Protein AF-A0A2V7R1L4-F1 (afdb_monomer_lite)

Structure (mmCIF, N/CA/C/O backbone):
data_AF-A0A2V7R1L4-F1
#
_entry.id   AF-A0A2V7R1L4-F1
#
loop_
_atom_site.group_PDB
_atom_site.id
_atom_site.type_symbol
_atom_site.label_atom_id
_atom_site.label_alt_id
_atom_site.label_comp_id
_atom_site.label_asym_id
_atom_site.label_entity_id
_atom_site.label_seq_id
_atom_site.pdbx_PDB_ins_code
_atom_site.Cartn_x
_atom_site.Cartn_y
_atom_site.Cartn_z
_atom_site.occupancy
_atom_site.B_iso_or_equiv
_atom_site.auth_seq_id
_atom_site.auth_comp_id
_atom_site.auth_asym_id
_atom_site.auth_atom_id
_atom_site.pdbx_PDB_model_num
ATOM 1 N N . MET A 1 1 ? -4.925 -3.375 18.319 1.00 80.00 1 MET A N 1
ATOM 2 C CA . MET A 1 1 ? -4.985 -3.605 16.850 1.00 80.00 1 MET A CA 1
ATOM 3 C C . MET A 1 1 ? -5.581 -4.983 16.582 1.00 80.00 1 MET A C 1
ATOM 5 O O . MET A 1 1 ? -5.214 -5.919 17.281 1.00 80.00 1 MET A O 1
ATOM 9 N N . ASN A 1 2 ? -6.487 -5.124 15.609 1.00 81.62 2 ASN A N 1
ATOM 10 C CA . ASN A 1 2 ? -7.101 -6.414 15.271 1.00 81.62 2 ASN A CA 1
ATOM 11 C C . ASN A 1 2 ? -6.450 -7.011 14.015 1.00 81.62 2 ASN A C 1
ATOM 13 O O . ASN A 1 2 ? -6.654 -6.497 12.920 1.00 81.62 2 ASN A O 1
ATOM 17 N N . ALA A 1 3 ? -5.728 -8.125 14.149 1.00 80.81 3 ALA A N 1
ATOM 18 C CA . ALA A 1 3 ? -5.079 -8.784 13.013 1.00 80.81 3 ALA A CA 1
ATOM 19 C C . ALA A 1 3 ? -6.069 -9.243 11.919 1.00 80.81 3 ALA A C 1
ATOM 21 O O . ALA A 1 3 ? -5.713 -9.312 10.749 1.00 80.81 3 ALA A O 1
ATOM 22 N N . ARG A 1 4 ? -7.335 -9.507 12.270 1.00 84.81 4 ARG A N 1
ATOM 23 C CA . ARG A 1 4 ? -8.380 -9.892 11.304 1.00 84.81 4 ARG A CA 1
ATOM 24 C C . ARG A 1 4 ? -8.869 -8.729 10.438 1.00 84.81 4 ARG A C 1
ATOM 26 O O . ARG A 1 4 ? -9.626 -8.958 9.505 1.00 84.81 4 ARG A O 1
ATOM 33 N N . ALA A 1 5 ? -8.479 -7.497 10.765 1.00 87.69 5 ALA A N 1
ATOM 34 C CA . ALA A 1 5 ? -8.807 -6.317 9.972 1.00 87.69 5 ALA A CA 1
ATOM 35 C C . ALA A 1 5 ? -7.826 -6.089 8.810 1.00 87.69 5 ALA A C 1
ATOM 37 O O . ALA A 1 5 ? -8.069 -5.202 7.989 1.00 87.69 5 ALA A O 1
ATOM 38 N N . PHE A 1 6 ? -6.742 -6.873 8.737 1.00 91.31 6 PHE A N 1
ATOM 39 C CA . PHE A 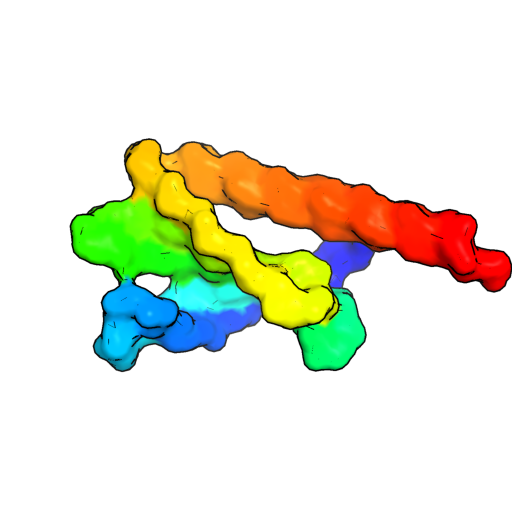1 6 ? -5.874 -6.893 7.568 1.00 91.31 6 PHE A CA 1
ATOM 40 C C . PHE A 1 6 ? -6.507 -7.693 6.439 1.00 91.31 6 PHE A C 1
ATOM 42 O O . PHE A 1 6 ? -7.032 -8.788 6.651 1.00 91.31 6 PHE A O 1
ATOM 49 N N . ARG A 1 7 ? -6.403 -7.166 5.224 1.00 91.25 7 ARG A N 1
ATOM 50 C CA . ARG A 1 7 ? -6.828 -7.857 4.008 1.00 91.25 7 ARG A CA 1
ATOM 51 C C . ARG A 1 7 ? -5.872 -7.567 2.867 1.00 91.25 7 ARG A C 1
ATOM 53 O O . ARG A 1 7 ? -5.367 -6.456 2.737 1.00 91.25 7 ARG A O 1
ATOM 60 N N . TRP A 1 8 ? -5.646 -8.578 2.042 1.00 90.75 8 TRP A N 1
ATOM 61 C CA . TRP A 1 8 ? -4.956 -8.407 0.774 1.00 90.75 8 TRP A CA 1
ATOM 62 C C . TRP A 1 8 ? -5.961 -7.985 -0.294 1.00 90.75 8 TRP A C 1
ATOM 64 O O . TRP A 1 8 ? -7.063 -8.529 -0.363 1.00 90.75 8 TRP A O 1
ATOM 74 N N . GLY A 1 9 ? -5.564 -7.023 -1.114 1.00 89.56 9 GLY A N 1
ATOM 75 C CA . GLY A 1 9 ? -6.302 -6.528 -2.262 1.00 89.56 9 GLY A CA 1
ATOM 76 C C . GLY A 1 9 ? -5.376 -6.288 -3.449 1.00 89.56 9 GLY A C 1
ATOM 77 O O . GLY A 1 9 ? -4.165 -6.517 -3.385 1.00 89.56 9 GLY A O 1
ATOM 78 N N . VAL A 1 10 ? -5.976 -5.818 -4.536 1.00 89.56 10 VAL A N 1
ATOM 79 C CA . VAL A 1 10 ? -5.284 -5.413 -5.759 1.00 89.56 10 VAL A CA 1
ATOM 80 C C . VAL A 1 10 ? -5.611 -3.946 -6.008 1.00 89.56 10 VAL A C 1
ATOM 82 O O . VAL A 1 10 ? -6.756 -3.537 -5.820 1.00 89.56 10 VAL A O 1
ATOM 85 N N . ALA A 1 11 ? -4.611 -3.169 -6.405 1.00 90.19 11 ALA A N 1
ATOM 86 C CA . ALA A 1 11 ? -4.756 -1.770 -6.782 1.00 90.19 11 ALA A CA 1
ATOM 87 C C . ALA A 1 11 ? -4.036 -1.510 -8.104 1.00 90.19 11 ALA A C 1
ATOM 89 O O . ALA A 1 11 ? -3.143 -2.271 -8.484 1.00 90.19 11 ALA A O 1
ATOM 90 N N . ASP A 1 12 ? -4.424 -0.445 -8.794 1.00 91.19 12 ASP A N 1
ATOM 91 C CA . ASP A 1 12 ? -3.676 0.014 -9.956 1.00 91.19 12 ASP A CA 1
ATOM 92 C C . ASP A 1 12 ? -2.319 0.577 -9.506 1.00 91.19 12 ASP A C 1
ATOM 94 O O . ASP A 1 12 ? -2.182 1.155 -8.425 1.00 91.19 12 ASP A O 1
ATOM 98 N N . SER A 1 13 ? -1.295 0.347 -10.322 1.00 86.88 13 SER A N 1
ATOM 99 C CA . SER A 1 13 ? 0.022 0.944 -10.122 1.00 86.88 13 SER A CA 1
ATOM 100 C C . SER A 1 13 ? -0.060 2.447 -10.374 1.00 86.88 13 SER A C 1
ATOM 102 O O . SER A 1 13 ? -0.553 2.870 -11.422 1.00 86.88 13 SER A O 1
ATOM 104 N N . GLU A 1 14 ? 0.476 3.251 -9.455 1.00 83.44 14 GLU A N 1
ATOM 105 C CA . GLU A 1 14 ? 0.508 4.716 -9.617 1.00 83.44 14 GLU A CA 1
ATOM 106 C C . GLU A 1 14 ? 1.491 5.141 -10.718 1.00 83.44 14 GLU A C 1
ATOM 108 O O . GLU A 1 14 ? 1.399 6.223 -11.296 1.00 83.44 14 GLU A O 1
ATOM 113 N N . THR A 1 15 ? 2.457 4.275 -11.027 1.00 82.44 15 THR A N 1
ATOM 114 C CA . THR A 1 15 ? 3.599 4.598 -11.884 1.00 82.44 15 THR A CA 1
ATOM 115 C C . THR A 1 15 ? 3.616 3.840 -13.201 1.00 82.44 15 THR A C 1
ATOM 117 O O . THR A 1 15 ? 4.360 4.210 -14.112 1.00 82.44 15 THR A O 1
ATOM 120 N N . THR A 1 16 ? 2.819 2.778 -13.325 1.00 83.06 16 THR A N 1
ATOM 121 C CA . THR A 1 16 ? 2.737 1.956 -14.533 1.00 83.06 16 THR A CA 1
ATOM 122 C C . THR A 1 16 ? 1.284 1.825 -14.971 1.00 83.06 16 THR A C 1
ATOM 124 O O . THR A 1 16 ? 0.541 0.982 -14.472 1.00 83.06 16 THR A O 1
ATOM 127 N N . THR A 1 17 ? 0.877 2.637 -15.949 1.00 85.75 17 THR A N 1
ATOM 128 C CA . THR A 1 17 ? -0.489 2.622 -16.490 1.00 85.75 17 THR A CA 1
ATOM 129 C C . THR A 1 17 ? -0.921 1.213 -16.901 1.00 85.75 17 THR A C 1
ATOM 131 O O . THR A 1 17 ? -0.262 0.560 -17.710 1.00 85.75 17 THR A O 1
ATOM 134 N N . GLY A 1 18 ? -2.054 0.764 -16.359 1.00 85.81 18 GLY A N 1
ATOM 135 C CA . GLY A 1 18 ? -2.642 -0.543 -16.662 1.00 85.81 18 GLY A CA 1
ATOM 136 C C . GLY A 1 18 ? -1.984 -1.727 -15.947 1.00 85.81 18 GLY A C 1
ATOM 137 O O . GLY A 1 18 ? -2.401 -2.862 -16.171 1.00 85.81 18 GLY A O 1
ATOM 138 N N . ALA A 1 19 ? -0.980 -1.497 -15.094 1.00 88.75 19 ALA A N 1
ATOM 139 C CA . ALA A 1 19 ? -0.451 -2.531 -14.216 1.00 88.75 19 ALA A CA 1
ATOM 140 C C . ALA A 1 19 ? -1.229 -2.578 -12.900 1.00 88.75 19 ALA A C 1
ATOM 142 O O . ALA A 1 19 ? -1.671 -1.556 -12.383 1.00 88.75 19 ALA A O 1
ATOM 143 N N . GLN A 1 20 ? -1.336 -3.781 -12.345 1.00 91.50 20 GLN A N 1
ATOM 144 C CA . GLN A 1 20 ? -1.944 -4.030 -11.048 1.00 91.50 20 GLN A CA 1
ATOM 145 C C . GLN A 1 20 ? -0.901 -4.534 -10.059 1.00 91.50 20 GLN A C 1
ATOM 147 O O . GLN A 1 20 ? -0.009 -5.311 -10.413 1.00 91.50 20 GLN A O 1
ATOM 152 N N . VAL A 1 21 ? -1.040 -4.109 -8.811 1.00 89.69 21 VAL A N 1
ATOM 153 C CA . VAL A 1 21 ? -0.123 -4.428 -7.724 1.00 89.69 21 VAL A CA 1
ATOM 154 C C . VAL A 1 21 ? -0.860 -4.901 -6.483 1.00 89.69 21 VAL A C 1
ATOM 156 O O . VAL A 1 21 ? -2.021 -4.568 -6.237 1.00 89.69 21 VAL A O 1
ATOM 159 N N . THR A 1 22 ? -0.165 -5.703 -5.682 1.00 89.25 22 THR A N 1
ATOM 160 C CA . THR A 1 22 ? -0.693 -6.214 -4.420 1.00 89.25 22 THR A CA 1
ATOM 161 C C . THR A 1 22 ? -0.678 -5.115 -3.361 1.00 89.25 22 THR A C 1
ATOM 163 O O . THR A 1 22 ? 0.359 -4.497 -3.102 1.00 89.25 22 THR A O 1
ATOM 166 N N . ARG A 1 23 ? -1.817 -4.929 -2.693 1.00 92.25 23 ARG A N 1
ATOM 167 C CA . ARG A 1 23 ? -2.004 -3.961 -1.610 1.00 92.25 23 ARG A CA 1
ATOM 168 C C . ARG A 1 23 ? -2.436 -4.679 -0.332 1.00 92.25 23 ARG A C 1
ATOM 170 O O . ARG A 1 23 ? -3.367 -5.479 -0.343 1.00 92.25 23 ARG A O 1
ATOM 177 N N . LEU A 1 24 ? -1.756 -4.401 0.774 1.00 92.81 24 LEU A N 1
ATOM 178 C CA . LEU A 1 24 ? -2.165 -4.795 2.118 1.00 92.81 24 LEU A CA 1
ATOM 179 C C . LEU A 1 24 ? -2.969 -3.656 2.732 1.00 92.81 24 LEU A C 1
ATOM 181 O O . LEU A 1 24 ? -2.440 -2.571 2.938 1.00 92.81 24 LEU A O 1
ATOM 185 N N . GLU A 1 25 ? -4.230 -3.890 3.054 1.00 92.88 25 GLU A N 1
ATOM 186 C CA . GLU A 1 25 ? -5.098 -2.890 3.668 1.00 92.88 25 GLU A CA 1
ATOM 187 C C . GLU A 1 25 ? -5.362 -3.219 5.132 1.00 92.88 25 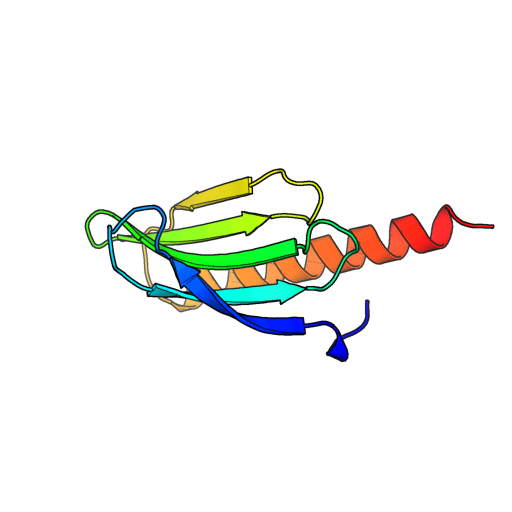GLU A C 1
ATOM 189 O O . GLU A 1 25 ? -5.453 -4.387 5.513 1.00 92.88 25 GLU A O 1
ATOM 194 N N . TYR A 1 26 ? -5.554 -2.181 5.941 1.00 91.81 26 TYR A N 1
ATOM 195 C CA . TYR A 1 26 ? -6.018 -2.272 7.316 1.00 91.81 26 TYR A CA 1
ATOM 196 C C . TYR A 1 26 ? -7.252 -1.385 7.499 1.00 91.81 26 TYR A C 1
ATOM 198 O O . TYR A 1 26 ? -7.210 -0.166 7.312 1.00 91.81 26 TYR A O 1
ATOM 206 N N . ALA A 1 27 ? -8.376 -2.007 7.855 1.00 77.81 27 ALA A N 1
ATOM 207 C CA . ALA A 1 27 ? -9.647 -1.307 7.985 1.00 77.81 27 ALA A CA 1
ATOM 208 C C . ALA A 1 27 ? -9.621 -0.290 9.143 1.00 77.81 27 ALA A C 1
ATOM 210 O O . ALA A 1 27 ? -9.642 -0.661 10.318 1.00 77.81 27 ALA A O 1
ATOM 211 N N . SER A 1 28 ? -9.642 1.003 8.806 1.00 62.44 28 SER A N 1
ATOM 212 C CA . SER A 1 28 ? -9.786 2.104 9.764 1.00 62.44 28 SER A CA 1
ATOM 213 C C . SER A 1 28 ? -10.784 3.161 9.271 1.00 62.44 28 SER A C 1
ATOM 215 O O . SER A 1 28 ? -10.410 4.246 8.844 1.00 62.44 28 SER A O 1
ATOM 217 N N . GLY A 1 29 ? -12.084 2.871 9.348 1.00 61.38 29 GLY A N 1
ATOM 218 C CA . GLY A 1 29 ? -13.127 3.864 9.056 1.00 61.38 29 GLY A CA 1
ATOM 219 C C . GLY A 1 29 ? -13.311 4.167 7.562 1.00 61.38 29 GLY A C 1
ATOM 220 O O . GLY A 1 29 ? -13.233 3.263 6.736 1.00 61.38 29 GLY A O 1
ATOM 221 N N . ARG A 1 30 ? -13.625 5.429 7.223 1.00 67.75 30 ARG A N 1
ATOM 222 C CA . ARG A 1 30 ? -13.979 5.859 5.850 1.00 67.75 30 ARG A CA 1
ATOM 223 C C . ARG A 1 30 ? -12.815 5.787 4.857 1.00 67.75 30 ARG A C 1
ATOM 225 O O . ARG A 1 30 ? -13.072 5.616 3.671 1.00 67.75 30 ARG A O 1
ATOM 232 N N . THR A 1 31 ? -11.579 5.870 5.344 1.00 77.88 31 THR A N 1
ATOM 233 C CA . THR A 1 31 ? -10.365 5.782 4.529 1.00 77.88 31 THR A CA 1
ATOM 234 C C . THR A 1 31 ? -9.463 4.711 5.142 1.00 77.88 31 THR A C 1
ATOM 236 O O . THR A 1 31 ? -8.914 4.927 6.222 1.00 77.88 31 THR A O 1
ATOM 239 N N . PRO A 1 32 ? -9.353 3.515 4.545 1.00 85.50 32 PRO A N 1
ATOM 240 C CA . PRO A 1 32 ? -8.510 2.466 5.101 1.00 85.50 32 PRO A CA 1
ATOM 241 C C . PRO A 1 32 ? -7.032 2.853 4.992 1.00 85.50 32 PRO A C 1
ATOM 243 O O . PRO A 1 32 ? -6.598 3.409 3.984 1.00 85.50 32 PRO A O 1
ATOM 246 N N . ALA A 1 33 ? -6.253 2.528 6.023 1.00 92.25 33 ALA A N 1
ATOM 247 C CA . ALA A 1 33 ? -4.804 2.513 5.894 1.00 92.25 33 ALA A CA 1
ATOM 248 C C . ALA A 1 33 ? -4.410 1.407 4.911 1.00 92.25 33 ALA A C 1
ATOM 250 O O . ALA A 1 33 ? -5.055 0.356 4.859 1.00 92.25 33 ALA A O 1
ATOM 251 N N . TYR A 1 34 ? -3.340 1.609 4.154 1.00 93.25 34 TYR A N 1
ATOM 252 C CA . TYR A 1 34 ? -2.848 0.586 3.240 1.00 93.25 34 TYR A CA 1
ATOM 253 C C . TYR A 1 34 ? -1.336 0.663 3.063 1.00 93.25 34 TYR A C 1
ATOM 255 O O . TYR A 1 34 ? -0.729 1.687 3.358 1.00 93.25 34 TYR A O 1
ATOM 263 N N . PHE A 1 35 ? -0.751 -0.413 2.550 1.00 93.12 35 PHE A N 1
ATOM 264 C CA . PHE A 1 35 ? 0.625 -0.508 2.089 1.00 93.12 35 PHE A CA 1
ATOM 265 C C . PHE A 1 35 ? 0.645 -1.244 0.746 1.00 93.12 35 PHE A C 1
ATOM 267 O O . PHE A 1 35 ? 0.057 -2.314 0.609 1.00 93.12 35 PHE A O 1
ATOM 274 N N . GLN A 1 36 ? 1.320 -0.687 -0.246 1.00 91.06 36 GLN A N 1
ATOM 275 C CA . GLN A 1 36 ? 1.386 -1.172 -1.620 1.00 91.06 36 GLN A CA 1
ATOM 276 C C . GLN A 1 36 ? 2.843 -1.317 -2.037 1.00 91.06 36 GLN A C 1
ATOM 278 O O . GLN A 1 36 ? 3.645 -0.418 -1.805 1.00 91.06 36 GLN A O 1
ATOM 283 N N . PHE A 1 37 ? 3.168 -2.439 -2.676 1.00 86.94 37 PHE A N 1
ATOM 284 C CA . PHE A 1 37 ? 4.458 -2.640 -3.333 1.00 86.94 37 PHE A CA 1
ATOM 285 C C . PHE A 1 37 ? 4.317 -2.343 -4.815 1.00 86.94 37 PHE A C 1
ATOM 287 O O . PHE A 1 37 ? 3.447 -2.915 -5.464 1.00 86.94 37 PHE A O 1
ATOM 294 N N . ASP A 1 38 ? 5.184 -1.504 -5.361 1.00 86.62 38 ASP A N 1
ATOM 295 C CA . ASP A 1 38 ? 5.075 -1.075 -6.750 1.00 86.62 38 ASP A CA 1
ATOM 296 C C . ASP A 1 38 ? 6.469 -0.885 -7.378 1.00 86.62 38 ASP A C 1
ATOM 298 O O . ASP A 1 38 ? 7.514 -1.091 -6.739 1.00 86.62 38 ASP A O 1
ATOM 302 N N . ARG A 1 39 ? 6.512 -0.596 -8.679 1.00 81.31 39 ARG A N 1
ATOM 303 C CA . ARG A 1 39 ? 7.737 -0.446 -9.458 1.00 81.31 39 ARG A CA 1
ATOM 304 C C . ARG A 1 39 ? 7.699 0.814 -10.305 1.00 81.31 39 ARG A C 1
ATOM 306 O O . ARG A 1 39 ? 6.787 1.034 -11.095 1.00 81.31 39 ARG A O 1
ATOM 313 N N . TYR A 1 40 ? 8.780 1.579 -10.227 1.00 78.00 40 TYR A N 1
ATOM 314 C CA . TYR A 1 40 ? 9.008 2.736 -11.082 1.00 78.00 40 TYR A CA 1
ATOM 315 C C . TYR A 1 40 ? 10.419 2.689 -11.657 1.00 78.00 40 TYR A C 1
ATOM 317 O O . TYR A 1 40 ? 11.388 2.485 -10.924 1.00 78.00 40 TYR A O 1
ATOM 325 N N . LEU A 1 41 ? 10.543 2.832 -12.982 1.00 77.31 41 LEU A N 1
ATOM 326 C CA . LEU A 1 41 ? 11.829 2.780 -13.698 1.00 77.31 41 LEU A CA 1
ATOM 327 C C . LEU A 1 41 ? 12.691 1.567 -13.292 1.00 77.31 41 LEU A C 1
ATOM 329 O O . LEU A 1 41 ? 13.883 1.685 -13.009 1.00 77.31 41 LEU A O 1
ATOM 333 N N . HIS A 1 42 ? 12.060 0.392 -13.216 1.00 77.12 42 HIS A N 1
ATOM 334 C CA . HIS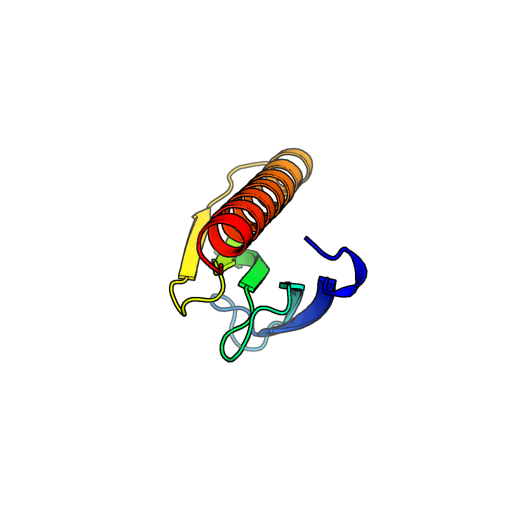 A 1 42 ? 12.645 -0.884 -12.776 1.00 77.12 42 HIS A CA 1
ATOM 335 C C . HIS A 1 42 ? 13.105 -0.964 -11.312 1.00 77.12 42 HIS A C 1
ATOM 337 O O . HIS A 1 42 ? 13.532 -2.043 -10.891 1.00 77.12 42 HIS A O 1
ATOM 343 N N . LYS A 1 43 ? 12.963 0.102 -10.521 1.00 79.19 43 LYS A N 1
ATOM 344 C CA . LYS A 1 43 ? 13.232 0.109 -9.079 1.00 79.19 43 LYS A CA 1
ATOM 345 C C . LYS A 1 43 ? 11.974 -0.252 -8.302 1.00 79.19 43 LYS A C 1
ATOM 347 O O . LYS A 1 43 ? 10.866 0.037 -8.746 1.00 79.19 43 LYS A O 1
ATOM 352 N N . HIS A 1 44 ? 12.154 -0.894 -7.156 1.00 82.44 44 HIS A N 1
ATOM 353 C CA . HIS A 1 44 ? 11.053 -1.173 -6.245 1.00 82.44 44 HIS A CA 1
ATOM 354 C C . HIS A 1 44 ? 10.787 0.046 -5.361 1.00 82.44 44 HIS A C 1
ATOM 356 O O . HIS A 1 44 ? 11.718 0.718 -4.922 1.00 82.44 44 HIS A O 1
ATOM 362 N N . TYR A 1 45 ? 9.528 0.317 -5.069 1.00 85.25 45 TYR A N 1
ATOM 363 C CA . TYR A 1 45 ? 9.142 1.306 -4.071 1.00 85.25 45 TYR A CA 1
ATOM 364 C C . TYR A 1 45 ? 7.890 0.822 -3.343 1.00 85.25 45 TYR A C 1
ATOM 366 O O . TYR A 1 45 ? 7.280 -0.175 -3.746 1.00 85.25 45 TYR A O 1
ATOM 374 N N . ALA A 1 46 ? 7.530 1.492 -2.254 1.00 87.88 46 ALA A N 1
ATOM 375 C CA . ALA A 1 46 ? 6.216 1.322 -1.662 1.00 87.88 46 ALA A CA 1
ATOM 376 C C . ALA A 1 46 ? 5.485 2.643 -1.528 1.00 87.88 46 ALA A C 1
ATOM 378 O O . ALA A 1 46 ? 6.076 3.696 -1.297 1.00 87.88 46 ALA A O 1
ATOM 379 N N . LEU A 1 47 ? 4.172 2.522 -1.608 1.00 89.88 47 LEU A N 1
ATOM 380 C CA . LEU A 1 47 ? 3.223 3.566 -1.289 1.00 89.88 47 LEU A CA 1
ATOM 381 C C . LEU A 1 47 ? 2.416 3.103 -0.084 1.00 89.88 47 LEU A C 1
ATOM 383 O O . LEU A 1 47 ? 1.962 1.959 -0.047 1.00 89.88 47 LEU A O 1
ATOM 387 N N . TYR A 1 48 ? 2.210 3.960 0.903 1.00 91.62 48 TYR A N 1
ATOM 388 C CA . TYR A 1 48 ? 1.337 3.622 2.017 1.00 91.62 48 TYR A CA 1
ATOM 389 C C . TYR A 1 48 ? 0.531 4.817 2.504 1.00 91.62 48 TYR A C 1
ATOM 391 O O . TYR A 1 48 ? 0.938 5.967 2.373 1.00 91.62 48 TYR A O 1
ATOM 399 N N . SER A 1 49 ? -0.601 4.530 3.138 1.00 91.88 49 SER A N 1
ATOM 400 C CA . SER A 1 49 ? -1.419 5.509 3.847 1.00 91.88 49 SER A CA 1
ATOM 401 C C . SER A 1 49 ? -1.638 5.086 5.294 1.00 91.88 49 SER A C 1
ATOM 403 O O . SER A 1 49 ? -1.707 3.894 5.616 1.00 91.88 49 SER A O 1
ATOM 405 N N . TRP A 1 50 ? -1.800 6.078 6.168 1.00 89.62 50 TRP A N 1
ATOM 406 C CA . TRP A 1 50 ? -2.172 5.894 7.572 1.00 89.62 50 TRP A CA 1
ATOM 407 C C . TRP A 1 50 ? -3.691 5.825 7.798 1.00 89.62 50 TRP A C 1
ATOM 409 O O . TRP A 1 50 ? -4.129 5.693 8.942 1.00 89.62 50 TRP A O 1
ATOM 419 N N . GLY A 1 51 ? -4.499 5.902 6.733 1.00 86.25 51 GLY A N 1
ATOM 420 C CA . GLY A 1 51 ? -5.963 5.857 6.822 1.00 86.25 51 GLY A CA 1
ATOM 421 C C . GLY A 1 51 ? -6.609 7.201 7.175 1.00 86.25 51 GLY A C 1
ATOM 422 O O . GLY A 1 51 ? -7.728 7.256 7.680 1.00 86.25 51 GLY A O 1
ATOM 423 N N . ASP A 1 52 ? -5.898 8.299 6.933 1.00 82.75 52 ASP A N 1
ATOM 424 C CA . ASP A 1 52 ? -6.371 9.683 7.047 1.00 82.75 52 ASP A CA 1
ATOM 425 C C . ASP A 1 52 ? -6.417 10.399 5.683 1.00 82.75 52 ASP A C 1
ATOM 427 O O . ASP A 1 52 ? -6.712 11.589 5.619 1.00 82.75 52 ASP A O 1
ATOM 431 N N . GLY A 1 53 ? -6.156 9.666 4.595 1.00 77.56 53 GLY A N 1
ATOM 432 C CA . GLY A 1 53 ? -6.071 10.205 3.238 1.00 77.56 53 GLY A CA 1
ATOM 433 C C . GLY A 1 53 ? -4.703 10.784 2.881 1.00 77.56 53 GLY A C 1
ATOM 434 O O . GLY A 1 53 ? -4.520 11.184 1.738 1.00 77.56 53 GLY A O 1
ATOM 435 N N . ASN A 1 54 ? -3.738 10.798 3.808 1.00 83.00 54 ASN A N 1
ATOM 436 C CA . ASN A 1 54 ? -2.363 11.149 3.480 1.00 83.00 54 ASN A CA 1
ATOM 437 C C . ASN A 1 54 ? -1.628 9.910 2.974 1.00 83.00 54 ASN A C 1
ATOM 439 O O . ASN A 1 54 ? -1.569 8.877 3.653 1.00 83.00 54 ASN A O 1
ATOM 443 N N . GLU A 1 55 ? -1.073 10.030 1.776 1.00 87.75 55 GLU A N 1
ATOM 444 C CA . GLU A 1 55 ? -0.250 9.011 1.140 1.00 87.75 55 GLU A CA 1
ATOM 445 C C . GLU A 1 55 ? 1.220 9.401 1.284 1.00 87.75 55 GLU A C 1
ATOM 447 O O . GLU A 1 55 ? 1.580 10.578 1.198 1.00 87.75 55 GLU A O 1
ATOM 452 N N . LEU A 1 56 ? 2.070 8.413 1.548 1.00 87.50 56 LEU A N 1
ATOM 453 C CA . LEU A 1 56 ? 3.512 8.580 1.569 1.00 87.50 56 LEU A CA 1
ATOM 454 C C . LEU A 1 56 ? 4.155 7.578 0.619 1.00 87.50 56 LEU A C 1
ATOM 456 O O . LEU A 1 56 ? 3.892 6.376 0.689 1.00 87.50 56 LEU A O 1
ATOM 460 N N . GLU A 1 57 ? 5.034 8.096 -0.229 1.00 87.31 57 GLU A N 1
ATOM 461 C CA . GLU A 1 57 ? 5.845 7.311 -1.145 1.00 87.31 57 GLU A CA 1
ATOM 462 C C . GLU A 1 57 ? 7.255 7.140 -0.571 1.00 87.31 57 GLU A C 1
ATOM 464 O O . GLU A 1 57 ? 7.954 8.116 -0.286 1.00 87.31 57 GLU A O 1
ATOM 469 N N . GLU A 1 58 ? 7.686 5.892 -0.395 1.00 83.00 58 GLU A N 1
ATOM 470 C CA . GLU A 1 58 ? 9.061 5.558 -0.036 1.00 83.00 58 GLU A CA 1
ATOM 471 C C . GLU A 1 58 ? 9.726 4.771 -1.168 1.00 83.00 58 GLU A C 1
ATOM 473 O O . GLU A 1 58 ? 9.322 3.660 -1.520 1.00 83.00 58 GLU A O 1
ATOM 478 N N . HIS A 1 59 ? 10.804 5.329 -1.717 1.00 81.00 59 HIS A N 1
ATOM 479 C CA . HIS A 1 59 ? 11.611 4.662 -2.733 1.00 81.00 59 HIS A CA 1
ATOM 480 C C . HIS A 1 59 ? 12.658 3.748 -2.104 1.00 81.00 59 HIS A C 1
ATOM 482 O O . HIS A 1 59 ? 13.458 4.182 -1.271 1.00 81.00 59 HIS A O 1
ATOM 488 N N . PHE A 1 60 ? 12.735 2.505 -2.580 1.00 74.38 60 PHE A N 1
ATOM 489 C CA . PHE A 1 60 ? 13.717 1.545 -2.090 1.00 74.38 60 PHE A CA 1
ATOM 490 C C . PHE A 1 60 ? 14.747 1.208 -3.160 1.00 74.38 60 PHE A C 1
ATOM 492 O O . PHE A 1 60 ? 14.458 0.638 -4.211 1.00 74.38 60 PHE A O 1
ATOM 499 N N . ALA A 1 61 ? 16.008 1.485 -2.857 1.00 68.31 61 ALA A N 1
ATOM 500 C CA . ALA A 1 61 ? 17.110 0.879 -3.583 1.00 68.31 61 ALA A CA 1
ATOM 501 C C . ALA A 1 61 ? 17.469 -0.452 -2.902 1.00 68.31 61 ALA A C 1
ATOM 503 O O . ALA A 1 61 ? 17.909 -0.458 -1.755 1.00 68.31 61 ALA A O 1
ATOM 504 N N . GLY A 1 62 ? 17.295 -1.583 -3.593 1.00 68.00 62 GLY A N 1
ATOM 505 C CA . GLY A 1 62 ? 17.810 -2.877 -3.128 1.00 68.00 62 GLY A CA 1
ATOM 506 C C . GLY A 1 62 ? 16.820 -4.046 -3.150 1.00 68.00 62 GLY A C 1
ATOM 507 O O . GLY A 1 62 ? 15.829 -4.053 -3.883 1.00 68.00 62 GLY A O 1
ATOM 508 N N . THR A 1 63 ? 17.159 -5.082 -2.378 1.00 72.88 63 THR A N 1
ATOM 509 C CA . THR A 1 63 ? 16.516 -6.407 -2.354 1.00 72.88 63 THR A CA 1
ATOM 510 C C . THR A 1 63 ? 15.234 -6.453 -1.508 1.00 72.88 63 THR A C 1
ATOM 512 O O . THR A 1 63 ? 14.991 -5.598 -0.658 1.00 72.88 63 THR A O 1
ATOM 515 N N . TRP A 1 64 ? 14.419 -7.494 -1.710 1.00 70.50 64 TRP A N 1
ATOM 516 C CA . TRP A 1 64 ? 13.159 -7.738 -0.990 1.00 70.50 64 TRP A CA 1
ATOM 517 C C . TRP A 1 64 ? 13.224 -7.681 0.551 1.00 70.50 64 TRP A C 1
ATOM 519 O O . TRP A 1 64 ? 12.294 -7.129 1.137 1.00 70.50 64 TRP A O 1
ATOM 529 N N . PRO A 1 65 ? 14.280 -8.167 1.241 1.00 77.12 65 PRO A N 1
ATOM 530 C CA . PRO A 1 65 ? 14.374 -8.067 2.701 1.00 77.12 65 PRO A CA 1
ATOM 531 C C . PRO A 1 65 ? 14.292 -6.634 3.235 1.00 77.12 65 PRO A C 1
ATOM 533 O O . PRO A 1 65 ? 13.689 -6.410 4.282 1.00 77.12 65 PRO A O 1
ATOM 536 N N . HIS A 1 66 ? 14.835 -5.655 2.502 1.00 76.56 66 HIS A N 1
ATOM 537 C CA . HIS A 1 66 ? 14.700 -4.253 2.892 1.00 76.56 66 HIS A CA 1
ATOM 538 C C . HIS A 1 66 ? 13.243 -3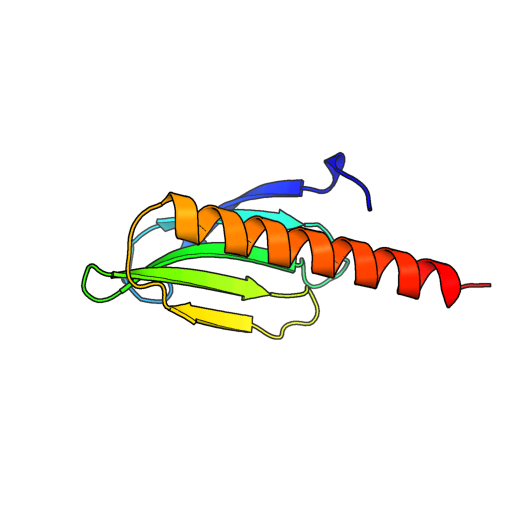.800 2.828 1.00 76.56 66 HIS A C 1
ATOM 540 O O . HIS A 1 66 ? 12.793 -3.105 3.728 1.00 76.56 66 HIS A O 1
ATOM 546 N N . GLN A 1 67 ? 12.472 -4.266 1.845 1.00 76.38 67 GLN A N 1
ATOM 547 C CA . GLN A 1 67 ? 11.068 -3.884 1.687 1.00 76.38 67 GLN A CA 1
ATOM 548 C C . GLN A 1 67 ? 10.161 -4.429 2.799 1.00 76.38 67 GLN A C 1
ATOM 550 O O . GLN A 1 67 ? 9.236 -3.744 3.230 1.00 76.38 67 GLN A O 1
ATOM 555 N N . VAL A 1 68 ? 10.452 -5.623 3.327 1.00 82.62 68 VAL A N 1
ATOM 556 C CA . VAL A 1 68 ? 9.690 -6.208 4.449 1.00 82.62 68 VAL A CA 1
ATOM 557 C C . VAL A 1 68 ? 9.802 -5.353 5.718 1.00 82.62 68 VAL A C 1
ATOM 559 O O . VAL A 1 68 ? 8.831 -5.230 6.466 1.00 82.62 68 VAL A O 1
ATOM 562 N N . LEU A 1 69 ? 10.949 -4.703 5.946 1.00 86.06 69 LEU A N 1
ATOM 563 C CA . LEU A 1 69 ? 11.131 -3.802 7.088 1.00 86.06 69 LEU A CA 1
ATOM 564 C C . LEU A 1 69 ? 10.157 -2.614 7.045 1.00 86.06 69 LEU A C 1
ATOM 566 O O . LEU A 1 69 ? 9.685 -2.174 8.093 1.00 86.06 69 LEU A O 1
ATOM 570 N N . HIS A 1 70 ? 9.826 -2.115 5.854 1.00 87.56 70 HIS A N 1
ATOM 571 C CA . HIS A 1 70 ? 8.902 -0.991 5.692 1.00 87.56 70 HIS A CA 1
ATOM 572 C C . HIS A 1 70 ? 7.461 -1.384 6.016 1.00 87.56 70 HIS A C 1
ATOM 574 O O . HIS A 1 70 ? 6.781 -0.645 6.727 1.00 87.56 70 HIS A O 1
ATOM 580 N N . VAL A 1 71 ? 7.039 -2.596 5.643 1.00 90.44 71 VAL A N 1
ATOM 581 C CA . VAL A 1 71 ? 5.757 -3.149 6.111 1.00 90.44 71 VAL A CA 1
ATOM 582 C C . VAL A 1 71 ? 5.735 -3.260 7.632 1.00 90.44 71 VAL A C 1
ATOM 584 O O . VAL A 1 71 ? 4.772 -2.835 8.265 1.00 90.44 71 VAL A O 1
ATOM 587 N N . ALA A 1 72 ? 6.801 -3.786 8.242 1.00 91.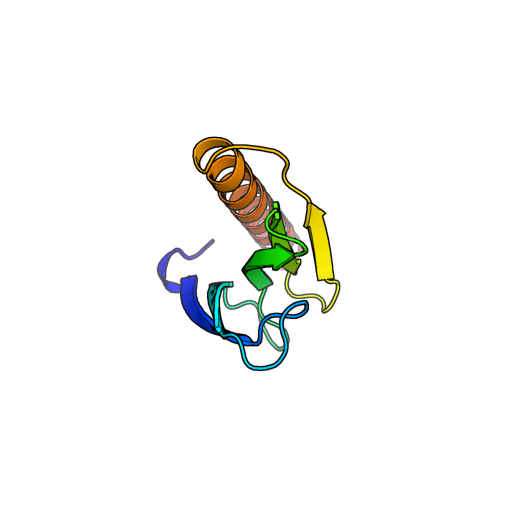00 72 ALA A N 1
ATOM 588 C CA . ALA A 1 72 ? 6.863 -3.938 9.695 1.00 91.00 72 ALA A CA 1
ATOM 589 C C . ALA A 1 72 ? 6.771 -2.582 10.419 1.00 91.00 72 ALA A C 1
ATOM 591 O O . ALA A 1 72 ? 6.049 -2.453 11.409 1.00 91.00 72 ALA A O 1
ATOM 592 N N . ARG A 1 73 ? 7.452 -1.550 9.899 1.00 90.69 73 ARG A N 1
ATOM 593 C CA . ARG A 1 73 ? 7.363 -0.168 10.403 1.00 90.69 73 ARG A CA 1
ATOM 594 C C . ARG A 1 73 ? 5.956 0.402 10.262 1.00 90.69 73 ARG A C 1
ATOM 596 O O . ARG A 1 73 ? 5.450 0.997 11.214 1.00 90.69 73 ARG A O 1
ATOM 603 N N . TRP A 1 74 ? 5.326 0.198 9.107 1.00 92.75 74 TRP A N 1
ATOM 604 C CA . TRP A 1 74 ? 3.956 0.634 8.858 1.00 92.75 74 TRP A CA 1
ATOM 605 C C . TRP A 1 74 ? 2.977 -0.012 9.853 1.00 92.75 74 TRP A C 1
ATOM 607 O O . TRP A 1 74 ? 2.246 0.704 10.536 1.00 92.75 74 TRP A O 1
ATOM 617 N N . ILE A 1 75 ? 3.049 -1.334 10.057 1.00 92.38 75 ILE A N 1
ATOM 618 C CA . ILE A 1 75 ? 2.225 -2.049 11.050 1.00 92.38 75 ILE A CA 1
ATOM 619 C C . ILE A 1 75 ? 2.475 -1.517 12.468 1.00 92.38 75 ILE A C 1
ATOM 621 O O . ILE A 1 75 ? 1.525 -1.191 13.179 1.00 92.38 75 ILE A O 1
ATOM 625 N N . ALA A 1 76 ? 3.737 -1.371 12.883 1.00 92.00 76 ALA A N 1
ATOM 626 C CA . ALA A 1 76 ? 4.078 -0.875 14.219 1.00 92.00 76 ALA A CA 1
ATOM 627 C C . ALA A 1 76 ? 3.521 0.537 14.480 1.00 92.00 76 ALA A C 1
ATOM 629 O O . ALA A 1 76 ? 3.092 0.859 15.595 1.00 92.00 76 ALA A O 1
ATOM 630 N N . ARG A 1 77 ? 3.488 1.386 13.446 1.00 89.50 77 ARG A N 1
ATOM 631 C CA . ARG A 1 77 ? 2.889 2.721 13.523 1.00 89.50 77 ARG A CA 1
ATOM 632 C C . ARG A 1 77 ? 1.369 2.651 13.675 1.00 89.50 77 ARG A C 1
ATOM 634 O O . ARG A 1 77 ? 0.841 3.346 14.545 1.00 89.50 77 ARG A O 1
ATOM 641 N N . LEU A 1 78 ? 0.691 1.794 12.908 1.00 89.56 78 LEU A N 1
ATOM 642 C CA . LEU A 1 78 ? -0.753 1.566 13.044 1.00 89.56 78 LEU A CA 1
ATOM 643 C C . LEU A 1 78 ? -1.121 1.051 14.439 1.00 89.56 78 LEU A C 1
ATOM 645 O O . LEU A 1 78 ? -2.085 1.521 15.043 1.00 89.56 78 LEU A O 1
ATOM 649 N N . GLU A 1 79 ? 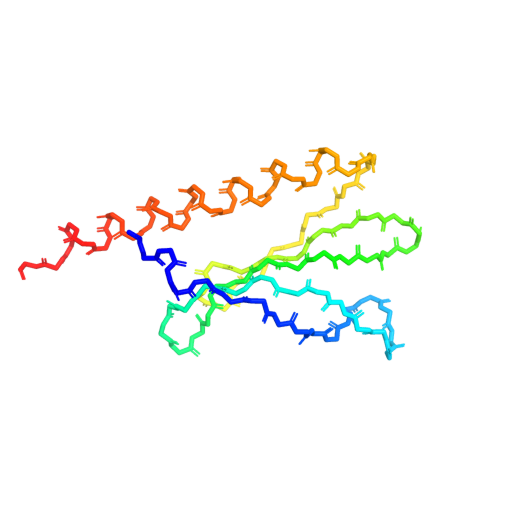-0.329 0.133 14.992 1.00 89.06 79 GLU A N 1
ATOM 650 C CA . GLU A 1 79 ? -0.516 -0.345 16.361 1.00 89.06 79 GLU A CA 1
ATOM 651 C C . GLU A 1 79 ? -0.402 0.775 17.389 1.00 89.06 79 GLU A C 1
ATOM 653 O O . GLU A 1 79 ? -1.213 0.859 18.313 1.00 89.06 79 GLU A O 1
ATOM 658 N N . HIS A 1 80 ? 0.606 1.635 17.240 1.00 88.19 80 HIS A N 1
ATOM 659 C CA . HIS A 1 80 ? 0.793 2.773 18.126 1.00 88.19 80 HIS A CA 1
ATOM 660 C C . HIS A 1 80 ? -0.393 3.742 18.039 1.00 88.19 80 HIS A C 1
ATOM 662 O O . HIS A 1 80 ? -0.935 4.120 19.072 1.00 88.19 80 HIS A O 1
ATOM 668 N N . GLN A 1 81 ? -0.856 4.077 16.830 1.00 85.00 81 GLN A N 1
ATOM 669 C CA . GLN A 1 81 ? -2.028 4.939 16.637 1.00 85.00 81 GLN A CA 1
ATOM 670 C C . GLN A 1 81 ? -3.307 4.334 17.227 1.00 85.00 81 GLN A C 1
ATOM 672 O O . GLN A 1 81 ? -4.095 5.058 17.836 1.00 85.00 81 GLN A O 1
ATOM 677 N N . ALA A 1 82 ? -3.513 3.023 17.076 1.00 82.50 82 ALA A N 1
ATOM 678 C CA . ALA A 1 82 ? -4.656 2.330 17.664 1.00 82.50 82 ALA A CA 1
ATOM 679 C C . ALA A 1 82 ? -4.648 2.434 19.198 1.00 82.50 82 ALA A C 1
ATOM 681 O O . ALA A 1 82 ? -5.657 2.825 19.778 1.00 82.50 82 ALA A O 1
ATOM 682 N N . ARG A 1 83 ? -3.495 2.181 19.838 1.00 82.81 83 ARG A N 1
ATOM 683 C CA . ARG A 1 83 ? -3.339 2.311 21.299 1.00 82.81 83 ARG A CA 1
ATOM 684 C C . ARG A 1 83 ? -3.599 3.737 21.786 1.00 82.81 83 ARG A C 1
ATOM 686 O O . ARG A 1 83 ? -4.291 3.926 22.778 1.00 82.81 83 ARG A O 1
ATOM 693 N N . THR A 1 84 ? -3.083 4.747 21.086 1.00 82.25 84 THR A N 1
ATOM 694 C CA . THR A 1 84 ? -3.308 6.152 21.463 1.00 82.25 84 THR A CA 1
ATOM 695 C C . THR A 1 84 ? -4.777 6.551 21.325 1.00 82.25 84 THR A C 1
ATOM 697 O O . THR A 1 84 ? -5.290 7.283 22.163 1.00 82.25 84 THR A O 1
ATOM 700 N N . ARG A 1 85 ? -5.485 6.063 20.296 1.00 74.25 85 ARG A N 1
ATOM 701 C CA . ARG A 1 85 ? -6.927 6.319 20.135 1.00 74.25 85 ARG A CA 1
ATOM 702 C C . ARG A 1 85 ? -7.756 5.670 21.244 1.00 74.25 85 ARG A C 1
ATOM 704 O O . ARG A 1 85 ? -8.656 6.322 21.753 1.00 74.25 85 ARG A O 1
ATOM 711 N N . GLU A 1 86 ? -7.433 4.440 21.641 1.00 69.25 86 GLU A N 1
ATOM 712 C CA . GLU A 1 86 ? -8.087 3.755 22.770 1.00 69.25 86 GLU A CA 1
ATOM 713 C C . GLU A 1 86 ? -7.915 4.521 24.094 1.00 69.25 86 GLU A C 1
ATOM 715 O O . GLU A 1 86 ? -8.820 4.527 24.914 1.00 69.25 86 GLU A O 1
ATOM 720 N N . GLN A 1 87 ? -6.794 5.221 24.287 1.00 67.12 87 GLN A N 1
ATOM 721 C CA . GLN A 1 87 ? -6.549 6.041 25.484 1.00 67.12 87 GLN A CA 1
ATOM 722 C C . GLN A 1 87 ? -7.281 7.394 25.483 1.00 67.12 87 GLN A C 1
ATOM 724 O O . GLN A 1 87 ? -7.356 8.046 26.521 1.00 67.12 87 GLN A O 1
ATOM 729 N N . LEU A 1 88 ? -7.791 7.839 24.330 1.00 60.88 88 LEU A N 1
ATOM 730 C CA . LEU A 1 88 ? -8.466 9.131 24.157 1.00 60.88 88 LEU A CA 1
ATOM 731 C C . LEU A 1 88 ? -10.001 9.022 24.164 1.00 60.88 88 LEU A C 1
ATOM 733 O O . LEU A 1 88 ? -10.674 10.050 24.103 1.00 60.88 88 LEU A O 1
ATOM 737 N N . VAL A 1 89 ? -10.556 7.809 24.225 1.00 51.16 89 VAL A N 1
ATOM 738 C CA . VAL A 1 89 ? -12.001 7.556 24.335 1.00 51.16 89 VAL A CA 1
ATOM 739 C C . VAL A 1 89 ? -12.293 7.105 25.777 1.00 51.16 89 VAL A C 1
ATOM 741 O O . VAL A 1 89 ? -11.831 6.024 26.139 1.00 51.16 89 VAL A O 1
ATOM 744 N N . PRO A 1 90 ? -12.979 7.921 26.606 1.00 49.81 90 PRO A N 1
ATOM 745 C CA . PRO A 1 90 ? -13.382 7.548 27.967 1.00 49.81 90 PRO A CA 1
ATOM 746 C C . PRO A 1 90 ? -14.351 6.364 28.015 1.00 49.81 90 PRO A C 1
ATOM 748 O O . PRO A 1 90 ? -15.180 6.242 27.081 1.00 49.81 90 PRO A O 1
#

Radius of gyration: 13.94 Å; chains: 1; bounding box: 32×21×45 Å

pLDDT: mean 83.11, std 9.26, range [49.81, 93.25]

Sequence (90 aa):
MNARAFRWGVADSETTTGAQVTRLEYASGRTPAYFQFDRYLHKHYALYSWGDGNELEEHFAGTWPHQVLHVARWIARLEHQARTREQLVP

Secondary structure (DSSP, 8-state):
--GGGEEEEEEE-SSSTT-EEEEEEE--TTS-EEEEEEEETTEEEEEEE-SSS-EEEEEE-S-HHHHHHHHHHHHHHHHHHHHHHHHT--

Foldseek 3Di:
DDPVQWDKDKDDAPADPPDIWIKIWGDDPPFIWIKTWHDHPNFIWIWIDLRPPDIDIGTDDDDPVVVVVVVVVSVVVNVVVVVVVVVVDD